Protein AF-A0A965JPT8-F1 (afdb_monomer)

Radius of gyration: 15.22 Å; Cα contacts (8 Å, |Δi|>4): 50; chains: 1; bounding box: 26×34×39 Å

Mean predicted aligned error: 9.2 Å

Foldseek 3Di:
DPPPPVVVVVVVVLVVCPVVVQKHDKDFCVPVHDPDDDPVNVVCVVVVHDPGDIDIDGGPPD

Structure (mmCIF, N/CA/C/O backbone):
data_AF-A0A965JPT8-F1
#
_entry.id   AF-A0A965JPT8-F1
#
loop_
_atom_site.group_PDB
_atom_site.id
_atom_site.type_symbol
_atom_site.label_atom_id
_atom_site.label_alt_id
_atom_site.label_comp_id
_atom_site.label_asym_id
_atom_site.label_entity_id
_atom_site.label_seq_id
_atom_site.pdbx_PDB_ins_code
_atom_site.Cartn_x
_atom_site.Cartn_y
_atom_site.Cartn_z
_atom_site.occupancy
_atom_site.B_iso_or_equiv
_atom_site.auth_seq_id
_atom_site.auth_comp_id
_atom_site.auth_asym_id
_atom_site.auth_atom_id
_atom_site.pdbx_PDB_model_num
ATOM 1 N N . MET A 1 1 ? 12.929 -21.445 -0.470 1.00 53.59 1 MET A N 1
ATOM 2 C CA . MET A 1 1 ? 11.561 -21.498 0.099 1.00 53.59 1 MET A CA 1
ATOM 3 C C . MET A 1 1 ? 11.092 -20.130 0.617 1.00 53.59 1 MET A C 1
ATOM 5 O O . MET A 1 1 ? 10.130 -20.078 1.364 1.00 53.59 1 MET A O 1
ATOM 9 N N . SER A 1 2 ? 11.725 -19.022 0.215 1.00 60.22 2 SER A N 1
ATOM 10 C CA . SER A 1 2 ? 11.426 -17.670 0.710 1.00 60.22 2 SER A CA 1
ATOM 11 C C . SER A 1 2 ? 10.213 -17.007 0.044 1.00 60.22 2 SER A C 1
ATOM 13 O O . SER A 1 2 ? 9.539 -16.225 0.693 1.00 60.22 2 SER A O 1
ATOM 15 N N . GLY A 1 3 ? 9.880 -17.358 -1.204 1.00 61.47 3 GLY A N 1
ATOM 16 C CA . GLY A 1 3 ? 8.821 -16.663 -1.955 1.00 61.47 3 GLY A CA 1
ATOM 17 C C . GLY A 1 3 ? 7.381 -16.877 -1.465 1.00 61.47 3 GLY A C 1
ATOM 18 O O . GLY A 1 3 ? 6.523 -16.072 -1.784 1.00 61.47 3 GLY A O 1
ATOM 19 N N . ASN A 1 4 ? 7.098 -17.930 -0.690 1.00 71.50 4 ASN A N 1
ATOM 20 C CA . ASN A 1 4 ? 5.728 -18.243 -0.240 1.00 71.50 4 ASN A CA 1
ATOM 21 C C . ASN A 1 4 ? 5.373 -17.542 1.090 1.00 71.50 4 ASN A C 1
ATOM 23 O O . ASN A 1 4 ? 4.221 -17.220 1.355 1.00 71.50 4 ASN A O 1
ATOM 27 N N . TYR A 1 5 ? 6.374 -17.271 1.932 1.00 77.94 5 TYR A N 1
ATOM 28 C CA . TYR A 1 5 ? 6.135 -16.697 3.257 1.00 77.94 5 TYR A CA 1
ATOM 29 C C . TYR A 1 5 ? 5.749 -15.212 3.184 1.00 77.94 5 TYR A C 1
ATOM 31 O O . TYR A 1 5 ? 4.750 -14.818 3.781 1.00 77.94 5 TYR A O 1
ATOM 39 N N . GLU A 1 6 ? 6.472 -14.416 2.388 1.00 85.69 6 GLU A N 1
ATOM 40 C CA . GLU A 1 6 ? 6.163 -12.990 2.190 1.00 85.69 6 GLU A CA 1
ATOM 41 C C . GLU A 1 6 ? 4.771 -12.781 1.571 1.00 85.69 6 GLU A C 1
ATOM 43 O O . GLU A 1 6 ? 4.027 -11.898 1.992 1.00 85.69 6 GLU A O 1
ATOM 48 N N . GLU A 1 7 ? 4.370 -13.640 0.629 1.00 88.06 7 GLU A N 1
ATOM 49 C CA . GLU A 1 7 ? 3.032 -13.600 0.028 1.00 88.06 7 GLU A CA 1
ATOM 50 C C . GLU A 1 7 ? 1.931 -13.874 1.065 1.00 88.06 7 GLU A C 1
ATOM 52 O O . GLU A 1 7 ? 0.899 -13.198 1.083 1.00 88.06 7 GLU A O 1
ATOM 57 N N . HIS A 1 8 ? 2.145 -14.847 1.953 1.00 90.62 8 HIS A N 1
ATOM 58 C CA . HIS A 1 8 ? 1.194 -15.167 3.012 1.00 90.62 8 HIS A CA 1
ATOM 59 C C . HIS A 1 8 ? 1.066 -14.026 4.031 1.00 90.62 8 HIS A C 1
ATOM 61 O O . HIS A 1 8 ? -0.050 -13.681 4.424 1.00 90.62 8 HIS A O 1
ATOM 67 N N . GLU A 1 9 ? 2.180 -13.416 4.445 1.00 94.75 9 GLU A N 1
ATOM 68 C CA . GLU A 1 9 ? 2.170 -12.259 5.349 1.00 94.75 9 GLU A CA 1
ATOM 69 C C . GLU A 1 9 ? 1.467 -11.051 4.724 1.00 94.75 9 GLU A C 1
ATOM 71 O O . GLU A 1 9 ? 0.618 -10.432 5.370 1.00 94.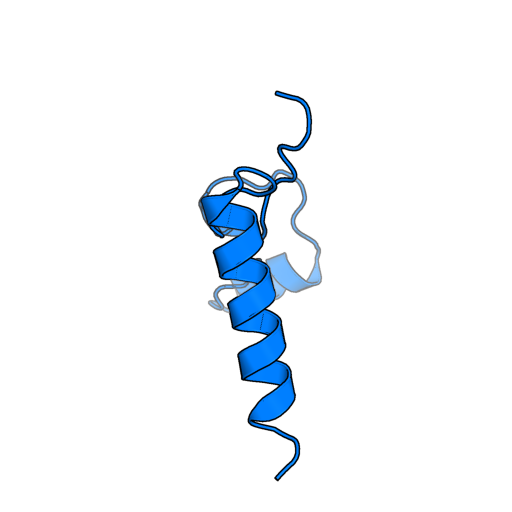75 9 GLU A O 1
ATOM 76 N N . PHE A 1 10 ? 1.750 -10.762 3.452 1.00 93.56 10 PHE A N 1
ATOM 77 C CA . PHE A 1 10 ? 1.088 -9.689 2.718 1.00 93.56 10 PHE A CA 1
ATOM 78 C C . PHE A 1 10 ? -0.431 -9.905 2.633 1.00 93.56 10 PHE A C 1
ATOM 80 O O . PHE A 1 10 ? -1.210 -9.003 2.950 1.00 93.56 10 PHE A O 1
ATOM 87 N N . ARG A 1 11 ? -0.876 -11.119 2.277 1.00 93.44 11 ARG A N 1
ATOM 88 C CA . ARG A 1 11 ? -2.308 -11.46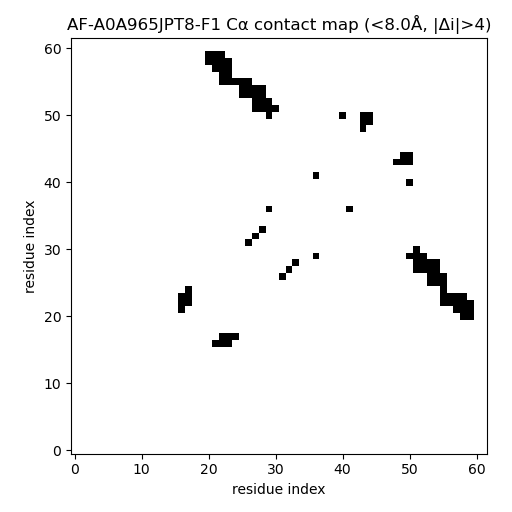4 2.219 1.00 93.44 11 ARG A CA 1
ATOM 89 C C . ARG A 1 11 ? -2.979 -11.365 3.587 1.00 93.44 11 ARG A C 1
ATOM 91 O O . ARG A 1 11 ? -4.089 -10.844 3.683 1.00 93.44 11 ARG A O 1
ATOM 98 N N . ALA A 1 12 ? -2.314 -11.838 4.641 1.00 96.19 12 ALA A N 1
ATOM 99 C CA . ALA A 1 12 ? -2.829 -11.756 6.004 1.00 96.19 12 ALA A CA 1
ATOM 100 C C . ALA A 1 12 ? -2.992 -10.299 6.466 1.00 96.19 12 ALA A C 1
ATOM 102 O O . ALA A 1 12 ? -4.008 -9.961 7.076 1.00 96.19 12 ALA A O 1
ATOM 103 N N . TRP A 1 13 ? -2.029 -9.429 6.142 1.00 96.00 13 TRP A N 1
ATOM 104 C CA . TRP A 1 13 ? -2.132 -7.992 6.393 1.00 96.00 13 TRP A CA 1
ATOM 105 C C . TRP A 1 13 ? -3.326 -7.372 5.656 1.00 96.00 13 TRP A C 1
ATOM 107 O O . TRP A 1 13 ? -4.138 -6.695 6.288 1.00 96.00 13 TRP A O 1
ATOM 117 N N . LEU A 1 14 ? -3.467 -7.653 4.355 1.00 95.56 14 LEU A N 1
ATOM 118 C CA . LEU A 1 14 ? -4.520 -7.082 3.515 1.00 95.56 14 LEU A CA 1
ATOM 119 C C . LEU A 1 14 ? -5.919 -7.470 4.019 1.00 95.56 14 LEU A C 1
ATOM 121 O O . LEU A 1 14 ? -6.752 -6.599 4.255 1.00 95.56 14 LEU A O 1
ATOM 125 N N . ILE A 1 15 ? -6.154 -8.766 4.250 1.00 96.00 15 ILE A N 1
ATOM 126 C CA . ILE A 1 15 ? -7.446 -9.284 4.732 1.00 96.00 15 ILE A CA 1
ATOM 127 C C . ILE A 1 15 ? -7.784 -8.694 6.102 1.00 96.00 15 ILE A C 1
ATOM 129 O O . ILE A 1 15 ? -8.879 -8.174 6.299 1.00 96.00 15 ILE A O 1
ATOM 133 N N . SER A 1 16 ? -6.829 -8.712 7.037 1.00 96.88 16 SER A N 1
ATOM 134 C CA . SER A 1 16 ? -7.030 -8.156 8.379 1.00 96.88 16 SER A CA 1
ATOM 135 C C . SER A 1 16 ? -7.365 -6.662 8.330 1.00 96.88 16 SER A C 1
ATOM 137 O O . SER A 1 16 ? -8.240 -6.199 9.060 1.00 96.88 16 SER A O 1
ATOM 139 N N . GLY A 1 17 ? -6.704 -5.903 7.450 1.00 95.31 17 GLY A N 1
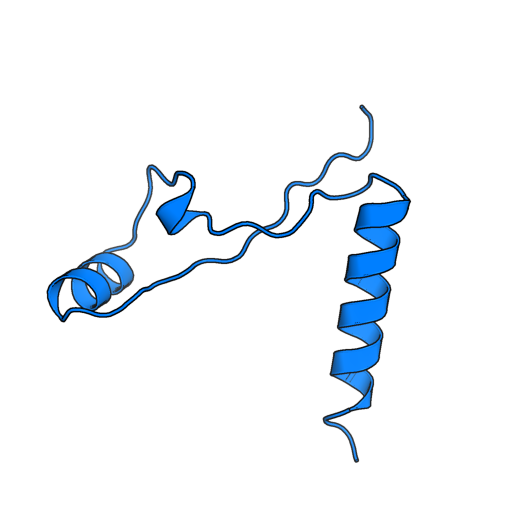ATOM 140 C CA . GLY A 1 17 ? -6.977 -4.484 7.251 1.00 95.31 17 GLY A CA 1
ATOM 141 C C . GLY A 1 17 ? -8.392 -4.212 6.732 1.00 95.31 17 GLY A C 1
ATOM 142 O O . GLY A 1 17 ? -9.049 -3.301 7.240 1.00 95.31 17 GLY A O 1
ATOM 143 N N . ILE A 1 18 ? -8.865 -5.005 5.766 1.00 94.38 18 ILE A N 1
ATOM 144 C CA . ILE A 1 18 ? -10.219 -4.899 5.198 1.00 94.38 18 ILE A CA 1
ATOM 145 C C . ILE A 1 18 ? -11.269 -5.268 6.254 1.00 94.38 18 ILE A C 1
ATOM 147 O O . ILE A 1 18 ? -12.166 -4.478 6.540 1.00 94.38 18 ILE A O 1
ATOM 151 N N . GLU A 1 19 ? -11.130 -6.427 6.906 1.00 95.12 19 GLU A N 1
ATOM 152 C CA . GLU A 1 19 ? -12.098 -6.918 7.901 1.00 95.12 19 GLU A CA 1
ATOM 153 C C . GLU A 1 19 ? -12.231 -5.991 9.113 1.00 95.12 19 GLU A C 1
ATOM 155 O O . GLU A 1 19 ? -13.307 -5.855 9.696 1.00 95.12 19 GLU A O 1
ATOM 160 N N . LYS A 1 20 ? -11.135 -5.334 9.506 1.00 94.81 20 LYS A N 1
ATOM 161 C CA . LYS A 1 20 ? -11.126 -4.374 10.617 1.00 94.81 20 LYS A CA 1
ATOM 162 C C . LYS A 1 20 ? -11.547 -2.965 10.199 1.00 94.81 20 LYS A C 1
ATOM 164 O O . LYS A 1 20 ? -11.583 -2.081 11.054 1.00 94.81 20 LYS A O 1
ATOM 169 N N . GLY A 1 21 ? -11.837 -2.741 8.916 1.00 91.81 21 GLY A N 1
ATOM 170 C CA . GLY A 1 21 ? -12.187 -1.428 8.379 1.00 91.81 21 GLY A CA 1
ATOM 171 C C . GLY A 1 21 ? -11.046 -0.412 8.466 1.00 91.81 21 GLY A C 1
ATOM 172 O O . GLY A 1 21 ? -11.288 0.789 8.529 1.00 91.81 21 GLY A O 1
ATOM 173 N N . TRP A 1 22 ? -9.794 -0.871 8.520 1.00 94.44 22 TRP A N 1
ATOM 174 C CA . TRP A 1 22 ? -8.619 0.002 8.518 1.00 94.44 22 TRP A CA 1
ATOM 175 C C . TRP A 1 22 ? -8.291 0.500 7.119 1.00 94.44 22 TRP A C 1
ATOM 177 O O . TRP A 1 22 ? -7.756 1.602 6.990 1.00 94.44 22 TRP A O 1
ATOM 187 N N . ILE A 1 23 ? -8.608 -0.302 6.101 1.00 94.06 23 ILE A N 1
ATOM 188 C CA . ILE 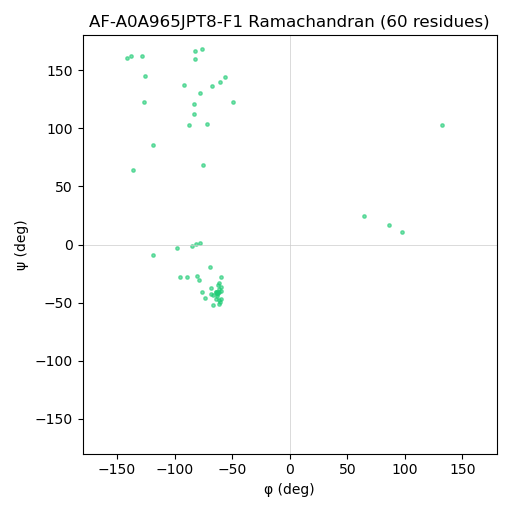A 1 23 ? -8.392 0.006 4.688 1.00 94.06 23 ILE A CA 1
ATOM 189 C C . ILE A 1 23 ? -9.593 -0.409 3.824 1.00 94.06 23 ILE A C 1
ATOM 191 O O . ILE A 1 23 ? -10.426 -1.195 4.271 1.00 94.06 23 ILE A O 1
ATOM 195 N N . SER A 1 24 ? -9.696 0.128 2.605 1.00 90.75 24 SER A N 1
ATOM 196 C CA . SER A 1 24 ? -10.685 -0.302 1.602 1.00 90.75 24 SER A CA 1
ATOM 197 C C . SER A 1 24 ? -10.305 -1.626 0.937 1.00 90.75 24 SER A C 1
ATOM 199 O O . SER A 1 24 ? -9.145 -2.039 0.995 1.00 90.75 24 SER A O 1
ATOM 201 N N . ASP A 1 25 ? -11.250 -2.214 0.198 1.00 90.31 25 ASP A N 1
ATOM 202 C CA . ASP A 1 25 ? -10.905 -3.176 -0.850 1.00 90.31 25 ASP A CA 1
ATOM 203 C C . ASP A 1 25 ? -9.925 -2.524 -1.851 1.00 90.31 25 ASP A C 1
ATOM 205 O O . ASP A 1 25 ? -10.033 -1.311 -2.102 1.00 90.31 25 ASP A O 1
ATOM 209 N N . PRO A 1 26 ? -8.953 -3.279 -2.402 1.00 89.19 26 PRO A N 1
ATOM 210 C CA . PRO A 1 26 ? -8.105 -2.794 -3.480 1.00 89.19 26 PRO A CA 1
ATOM 211 C C . PRO A 1 26 ? -8.935 -2.432 -4.707 1.00 89.19 26 PRO A C 1
ATOM 213 O O . PRO A 1 26 ? -9.850 -3.165 -5.080 1.00 89.19 26 PRO A O 1
ATOM 216 N N . PHE A 1 27 ? -8.586 -1.332 -5.358 1.00 80.31 27 PHE A N 1
ATOM 217 C CA . PHE A 1 27 ? -9.214 -0.901 -6.605 1.00 80.31 27 PHE A CA 1
ATOM 218 C C . PHE A 1 27 ? -8.162 -0.327 -7.552 1.00 80.31 27 PHE A C 1
ATOM 220 O O . PHE A 1 27 ? -7.060 0.026 -7.117 1.00 80.31 27 PHE A O 1
ATOM 227 N N . CYS A 1 28 ? -8.482 -0.256 -8.844 1.00 79.75 28 CYS A N 1
ATOM 228 C CA . CYS A 1 28 ? -7.567 0.306 -9.824 1.00 79.75 28 CYS A CA 1
ATOM 229 C C . CYS A 1 28 ? -7.717 1.822 -9.812 1.00 79.75 28 CYS A C 1
ATOM 231 O O . CYS A 1 28 ? -8.737 2.360 -10.226 1.00 79.75 28 CYS A O 1
ATOM 233 N N . TYR A 1 29 ? -6.694 2.529 -9.358 1.00 69.50 29 TYR A N 1
ATOM 234 C CA . TYR A 1 29 ? -6.699 3.982 -9.359 1.00 69.50 29 TYR A CA 1
ATOM 235 C C . TYR A 1 29 ? -6.822 4.537 -10.785 1.00 69.50 29 TYR A C 1
ATOM 237 O O . TYR A 1 29 ? -7.635 5.418 -11.029 1.00 69.50 29 TYR A O 1
ATOM 245 N N . THR A 1 30 ? -6.128 3.931 -11.747 1.00 64.69 30 THR A N 1
ATOM 246 C CA . THR A 1 30 ? -6.121 4.347 -13.155 1.00 64.69 30 THR A CA 1
ATOM 247 C C . THR A 1 30 ? -7.489 4.208 -13.839 1.00 64.69 30 THR A C 1
ATOM 249 O O . THR A 1 30 ? -7.901 5.101 -14.575 1.00 64.69 30 THR A O 1
ATOM 252 N N . HIS A 1 31 ? -8.226 3.121 -13.583 1.00 64.00 31 HIS A N 1
ATOM 253 C CA . HIS A 1 31 ? -9.508 2.834 -14.247 1.00 64.00 31 HIS A CA 1
ATOM 254 C C . HIS A 1 31 ? -10.735 3.301 -13.456 1.00 64.00 31 HIS A C 1
ATOM 256 O O . HIS A 1 31 ? -11.751 3.648 -14.059 1.00 64.00 31 HIS A O 1
ATOM 262 N N . ASP A 1 32 ? -10.635 3.363 -12.125 1.00 65.50 32 ASP A N 1
ATOM 263 C CA . ASP A 1 32 ? -11.722 3.801 -11.243 1.00 65.50 32 ASP A CA 1
ATOM 264 C C . ASP A 1 32 ? -11.590 5.286 -10.824 1.00 65.50 32 ASP A C 1
ATOM 266 O O . ASP A 1 32 ? -12.488 5.823 -10.165 1.00 65.50 32 ASP A O 1
ATOM 270 N N . GLY A 1 33 ? -10.512 5.973 -11.240 1.00 56.56 33 GLY A N 1
ATOM 271 C CA . GLY A 1 33 ? -10.368 7.435 -11.253 1.00 56.56 33 GLY A CA 1
ATOM 272 C C . GLY A 1 33 ? -9.055 7.972 -10.664 1.00 56.56 33 GLY A C 1
ATOM 273 O O . GLY A 1 33 ? -8.958 8.137 -9.445 1.00 56.56 33 GLY A O 1
ATOM 274 N N . ASP A 1 34 ? -8.121 8.366 -11.540 1.00 52.84 34 ASP A N 1
ATOM 275 C CA . ASP A 1 34 ? -6.880 9.089 -11.221 1.00 52.84 34 ASP A CA 1
ATOM 276 C C . ASP A 1 34 ? -6.742 10.383 -12.063 1.00 52.84 34 ASP A C 1
ATOM 278 O O . ASP A 1 34 ? -6.760 10.315 -13.291 1.00 52.84 34 ASP A O 1
ATOM 282 N N . PRO A 1 35 ? -6.610 11.576 -11.448 1.00 55.84 35 PRO A N 1
ATOM 283 C CA . PRO A 1 35 ? -6.255 12.817 -12.141 1.00 55.84 35 PRO A CA 1
ATOM 284 C C . PRO A 1 35 ? -4.747 13.037 -12.416 1.00 55.84 35 PRO A C 1
ATOM 286 O O . PRO A 1 35 ? -4.407 14.086 -12.962 1.00 55.84 35 PRO A O 1
ATOM 289 N N . TYR A 1 36 ? -3.844 12.123 -12.043 1.00 53.25 36 TYR A N 1
ATOM 290 C CA . TYR A 1 36 ? -2.385 12.303 -12.093 1.00 53.25 36 TYR A CA 1
ATOM 291 C C . TYR A 1 36 ? -1.632 11.077 -12.645 1.00 53.25 36 TYR A C 1
ATOM 293 O O . TYR A 1 36 ? -0.788 10.498 -11.966 1.00 53.25 36 TYR A O 1
ATOM 301 N N . MET A 1 37 ? -1.886 10.748 -13.912 1.00 63.41 37 MET A N 1
ATOM 302 C CA . MET A 1 37 ? -1.076 9.802 -14.689 1.00 63.41 37 MET A CA 1
ATOM 303 C C . MET A 1 37 ? 0.330 10.374 -14.955 1.00 63.41 37 MET A C 1
ATOM 305 O O . MET A 1 37 ? 0.470 11.554 -15.288 1.00 63.41 37 MET A O 1
ATOM 309 N N . THR A 1 38 ? 1.376 9.559 -14.792 1.00 67.44 38 THR A N 1
ATOM 310 C CA . THR A 1 38 ? 2.762 9.934 -15.131 1.00 67.44 38 THR A CA 1
ATOM 311 C C . THR A 1 38 ? 3.058 9.743 -16.628 1.00 67.44 38 THR A C 1
ATOM 313 O O . THR A 1 38 ? 2.380 8.974 -17.301 1.00 67.44 38 THR A O 1
ATOM 316 N N . GLU A 1 39 ? 4.096 10.401 -17.167 1.00 70.81 39 GLU A N 1
ATOM 317 C CA . GLU A 1 39 ? 4.472 10.307 -18.599 1.00 70.81 39 GLU A CA 1
ATOM 318 C C . GLU A 1 39 ? 4.818 8.871 -19.050 1.00 70.81 39 GLU A C 1
ATOM 320 O O . GLU A 1 39 ? 4.656 8.519 -20.217 1.00 70.81 39 GLU A O 1
ATOM 325 N N . GLU A 1 40 ? 5.309 8.029 -18.137 1.00 71.25 40 GLU A N 1
ATOM 326 C CA . GLU A 1 40 ? 5.635 6.627 -18.426 1.00 71.25 40 GLU A CA 1
ATOM 327 C C . GLU A 1 40 ? 4.368 5.761 -18.509 1.00 71.25 40 GLU A C 1
ATOM 329 O O . GLU A 1 40 ? 4.238 4.958 -19.430 1.00 71.25 40 GLU A O 1
ATOM 334 N N . GLU A 1 41 ? 3.401 5.991 -17.617 1.00 65.81 41 GLU A N 1
ATOM 335 C CA . GLU A 1 41 ? 2.087 5.334 -17.643 1.00 65.81 41 GLU A CA 1
ATOM 336 C C . GLU A 1 41 ? 1.255 5.787 -18.856 1.00 65.81 41 GLU A C 1
ATOM 338 O O . GLU A 1 41 ? 0.589 4.970 -19.486 1.00 65.81 41 GLU A O 1
ATOM 343 N N . GLU A 1 42 ? 1.343 7.065 -19.243 1.00 69.69 42 GLU A N 1
ATOM 344 C CA . GLU A 1 42 ? 0.713 7.593 -20.462 1.00 69.69 42 GLU A CA 1
ATOM 345 C C . GLU A 1 42 ? 1.302 6.946 -21.721 1.00 69.69 42 GLU A C 1
ATOM 347 O O . GLU A 1 42 ? 0.572 6.558 -22.632 1.00 69.69 42 GLU A O 1
ATOM 352 N N . LYS A 1 43 ? 2.621 6.744 -21.760 1.00 76.38 43 LYS A N 1
ATOM 353 C CA . LYS A 1 43 ? 3.273 6.062 -22.877 1.00 76.38 43 LYS A CA 1
ATOM 354 C C . LYS A 1 43 ? 2.913 4.577 -22.947 1.00 76.38 43 LYS A C 1
ATOM 356 O O . LYS A 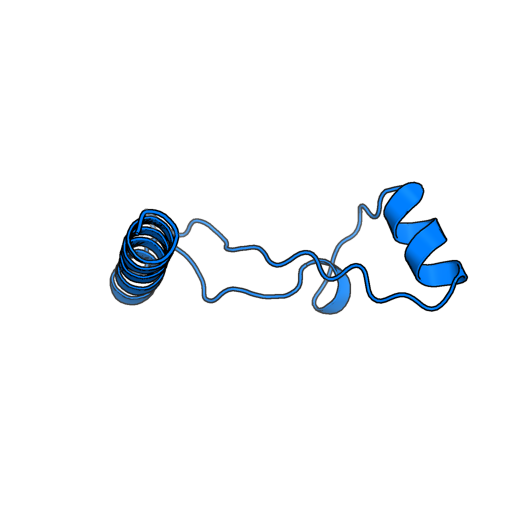1 43 ? 2.655 4.073 -24.038 1.00 76.38 43 LYS A O 1
ATOM 361 N N . GLU A 1 44 ? 2.876 3.872 -21.814 1.00 73.50 44 GLU A N 1
ATOM 362 C CA . GLU A 1 44 ? 2.392 2.486 -21.788 1.00 73.50 44 GLU A CA 1
ATOM 363 C C . GLU A 1 44 ? 0.942 2.398 -22.272 1.00 73.50 44 GLU A C 1
ATOM 365 O O . GLU A 1 44 ? 0.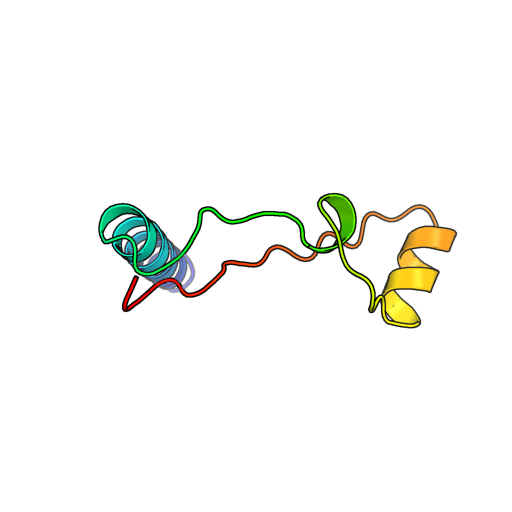612 1.473 -23.009 1.00 73.50 44 GLU A O 1
ATOM 370 N N . TRP A 1 45 ? 0.103 3.383 -21.946 1.00 68.81 45 TRP A N 1
ATOM 371 C CA . TRP A 1 45 ? -1.256 3.496 -22.471 1.00 68.81 45 TRP A CA 1
ATOM 372 C C . TRP A 1 45 ? -1.293 3.716 -23.996 1.00 68.81 45 TRP A C 1
ATOM 374 O O . T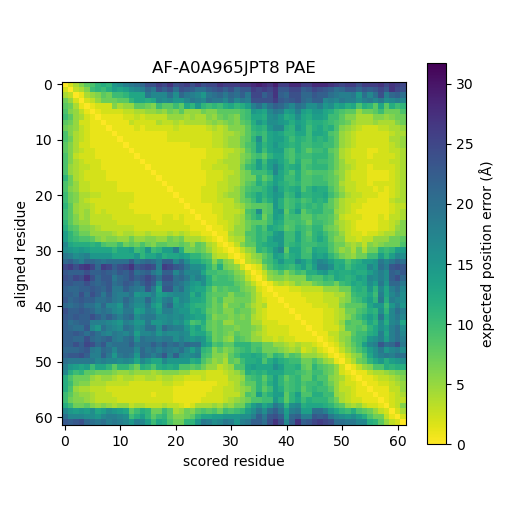RP A 1 45 ? -2.035 3.026 -24.699 1.00 68.81 45 TRP A O 1
ATOM 384 N N . GLU A 1 46 ? -0.485 4.640 -24.533 1.00 74.00 46 GLU A N 1
ATOM 385 C CA . GLU A 1 46 ? -0.381 4.913 -25.980 1.00 74.00 46 GLU A CA 1
ATOM 386 C C . GLU A 1 46 ? 0.123 3.702 -26.782 1.00 74.00 46 GLU A C 1
ATOM 388 O O . GLU A 1 46 ? -0.350 3.450 -27.895 1.00 74.00 46 GLU A O 1
ATOM 393 N N . ASP A 1 47 ? 1.027 2.913 -26.196 1.00 82.94 47 ASP A N 1
ATOM 394 C CA . ASP A 1 47 ? 1.548 1.668 -26.769 1.00 82.94 47 ASP A CA 1
ATOM 395 C C . ASP A 1 47 ? 0.562 0.480 -26.618 1.00 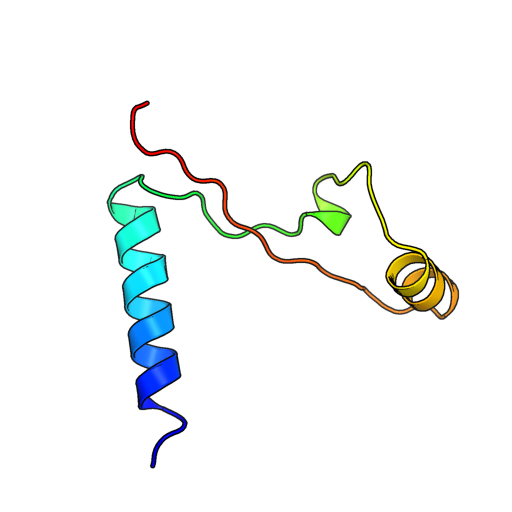82.94 47 ASP A C 1
ATOM 397 O O . ASP A 1 47 ? 0.837 -0.633 -27.081 1.00 82.94 47 ASP A O 1
ATOM 401 N N . GLY A 1 48 ? -0.619 0.711 -26.024 1.00 68.25 48 GLY A N 1
ATOM 402 C CA . GLY A 1 48 ? -1.706 -0.265 -25.875 1.00 68.25 48 GLY A CA 1
ATOM 403 C C . GLY A 1 48 ? -1.607 -1.164 -24.637 1.00 68.25 48 GLY A C 1
ATOM 404 O O . GLY A 1 48 ? -2.242 -2.221 -24.598 1.00 68.25 48 GLY A O 1
ATOM 405 N N . GLY A 1 49 ? -0.793 -0.777 -23.657 1.00 66.00 49 GLY A N 1
ATOM 406 C CA . GLY A 1 49 ? -0.679 -1.388 -22.336 1.00 66.00 49 GLY A CA 1
ATOM 407 C C . GLY A 1 49 ? -1.749 -0.906 -21.350 1.00 66.00 49 GLY A C 1
ATOM 408 O O . GLY A 1 49 ? -2.454 0.072 -21.581 1.00 66.00 49 GLY A O 1
ATOM 409 N N . ASP A 1 50 ? -1.873 -1.630 -20.238 1.00 67.25 50 ASP A N 1
ATOM 410 C CA . ASP A 1 50 ? -2.841 -1.377 -19.165 1.00 67.25 50 ASP A CA 1
ATOM 411 C C . ASP A 1 50 ? -2.081 -1.080 -17.850 1.00 67.25 50 ASP A C 1
ATOM 413 O O . ASP A 1 50 ? -1.808 -2.011 -17.079 1.00 67.25 50 ASP A O 1
ATOM 417 N N . PRO A 1 51 ? -1.670 0.183 -17.594 1.00 69.06 51 PRO A N 1
ATOM 418 C CA . PRO A 1 51 ? -0.939 0.593 -16.396 1.00 69.06 51 PRO A CA 1
ATOM 419 C C . PRO A 1 51 ? -1.895 0.648 -15.192 1.00 69.06 51 PRO A C 1
ATOM 421 O O . PRO A 1 51 ? -2.268 1.701 -14.671 1.00 69.06 51 PRO A O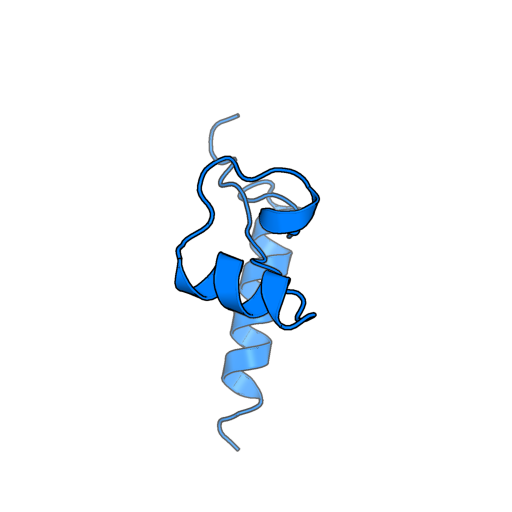 1
ATOM 424 N N . CYS A 1 52 ? -2.361 -0.520 -14.760 1.00 70.75 52 CYS A N 1
ATOM 425 C CA . CYS A 1 52 ? -3.246 -0.672 -13.616 1.00 70.75 52 CYS A CA 1
ATOM 426 C C . CYS A 1 52 ? -2.501 -0.419 -12.292 1.00 70.75 52 CYS A C 1
ATOM 428 O O . CYS A 1 52 ? -1.835 -1.314 -11.765 1.00 70.75 52 CYS A O 1
ATOM 430 N N . SER A 1 53 ? -2.704 0.746 -11.673 1.00 79.00 53 SER A N 1
ATOM 431 C CA . SER A 1 53 ? -2.211 1.026 -10.319 1.00 79.00 53 SER A CA 1
ATOM 432 C C . SER A 1 53 ? -3.228 0.574 -9.267 1.00 79.00 53 SER A C 1
ATOM 434 O O . SER A 1 53 ? -4.261 1.212 -9.068 1.00 79.00 53 SER A O 1
ATOM 436 N N . HIS A 1 54 ? -2.983 -0.562 -8.608 1.00 83.19 54 HIS A N 1
ATOM 437 C CA . HIS A 1 54 ? -3.868 -1.062 -7.550 1.00 83.19 54 HIS A CA 1
ATOM 438 C C . HIS A 1 54 ? -3.543 -0.394 -6.213 1.00 83.19 54 HIS A C 1
ATOM 440 O O . HIS A 1 54 ? -2.433 -0.527 -5.697 1.00 83.19 54 HIS A O 1
ATOM 446 N N . VAL A 1 55 ? -4.526 0.287 -5.625 1.00 87.31 55 VAL A N 1
ATOM 447 C CA . VAL A 1 55 ? -4.364 1.043 -4.375 1.00 87.31 55 VAL A CA 1
ATOM 448 C C . VAL A 1 55 ? -5.425 0.665 -3.343 1.00 87.31 55 VAL A C 1
ATOM 450 O O . VAL A 1 55 ? -6.477 0.121 -3.673 1.00 87.31 55 VAL A O 1
ATOM 453 N N . VAL A 1 56 ? -5.162 0.996 -2.076 1.00 90.62 56 VAL A N 1
ATOM 454 C CA . VAL A 1 56 ? -6.128 0.919 -0.967 1.00 90.62 56 VAL A CA 1
ATOM 455 C C . VAL A 1 56 ? -6.220 2.279 -0.275 1.00 90.62 56 VAL A C 1
ATOM 457 O O . VAL A 1 56 ? -5.223 2.991 -0.153 1.00 90.62 56 VAL A O 1
ATOM 460 N N . LYS A 1 57 ? -7.405 2.660 0.213 1.00 88.62 57 LYS A N 1
ATOM 461 C CA . LYS A 1 57 ? -7.573 3.862 1.054 1.00 88.62 57 LYS A CA 1
ATOM 462 C C . LYS A 1 57 ? -7.440 3.491 2.522 1.00 88.62 57 LYS A C 1
ATOM 464 O O . LYS A 1 57 ? -8.039 2.508 2.932 1.00 88.62 57 LYS A O 1
ATOM 469 N N . LEU A 1 58 ? -6.737 4.295 3.322 1.00 92.06 58 LEU A N 1
ATOM 470 C CA . LEU A 1 58 ? -6.746 4.184 4.787 1.00 92.06 58 LEU A CA 1
ATOM 471 C C . LEU A 1 58 ? -8.037 4.806 5.352 1.00 92.06 58 LEU A C 1
ATOM 473 O O . LEU A 1 58 ? -8.392 5.927 4.992 1.00 92.06 58 LEU A O 1
ATOM 477 N N . ILE A 1 59 ? -8.738 4.083 6.227 1.00 88.69 59 ILE A N 1
ATOM 478 C CA . ILE A 1 59 ? -10.078 4.427 6.746 1.00 88.69 59 ILE A CA 1
ATOM 479 C C . ILE A 1 59 ? -10.078 4.631 8.275 1.00 88.69 59 ILE A C 1
ATOM 481 O O . ILE A 1 59 ? -11.056 5.125 8.833 1.00 88.69 59 ILE A O 1
ATOM 485 N N . ILE A 1 60 ? -8.978 4.302 8.963 1.00 73.75 60 ILE A N 1
ATOM 486 C CA . ILE A 1 60 ? -8.881 4.366 10.429 1.00 73.75 60 ILE A CA 1
ATOM 487 C C . ILE A 1 60 ? -9.375 5.716 10.998 1.00 73.75 60 ILE A C 1
ATOM 489 O O . ILE A 1 60 ? -8.868 6.778 10.641 1.00 73.75 60 ILE A O 1
ATOM 493 N N . GLY A 1 61 ? -10.373 5.669 11.890 1.00 63.12 61 GLY A N 1
ATOM 494 C CA . GLY A 1 61 ? -10.945 6.852 12.554 1.00 63.12 61 GLY A CA 1
ATOM 495 C C . GLY A 1 61 ? -12.234 7.424 11.946 1.00 63.12 61 GLY A C 1
ATOM 496 O O . GLY A 1 61 ? -12.634 8.518 12.346 1.00 63.12 61 GLY A O 1
ATOM 497 N N . ARG A 1 62 ? -12.877 6.720 11.007 1.00 54.91 62 ARG A N 1
ATOM 498 C CA . ARG A 1 62 ? -14.291 6.944 10.655 1.00 54.91 62 ARG A CA 1
ATOM 499 C C . ARG A 1 62 ? -15.256 6.263 11.618 1.00 54.91 62 ARG A C 1
ATOM 501 O O . ARG A 1 62 ? -14.911 5.173 12.124 1.00 54.91 62 ARG A O 1
#

Solvent-accessible surface area (backbone atoms only — not comparable to full-atom values): 3809 Å² total; per-residue (Å²): 132,68,80,62,56,60,54,51,53,51,50,52,51,52,51,52,29,38,78,69,48,37,28,47,74,74,44,40,37,61,82,78,66,57,98,76,80,49,77,66,48,51,48,39,41,76,75,72,46,80,69,72,45,75,45,64,50,82,43,73,90,119

Secondary structure (DSSP, 8-state):
--HHHHHHHHHHHHHHHHHTTSBPPPEEHHHHH-S---HHHHHHHHTT-----EE--B-TT-

Sequence (62 aa):
MSGNYEEHEFRAWLISGIEKGWISDPFCYTHDGDPYMTEEEEKEWEDGGDPCSHVVKLIIGR

pLDDT: mean 78.23, std 13.8, range [52.84, 96.88]